Protein AF-A0A0E4C7Y9-F1 (afdb_monomer_lite)

Foldseek 3Di:
DDPPPPPQDPLLVVLLVLCVQQPWEFQLLSCLPRNPCSVVSLVVCVVVQQWDWDDDPNTITIGGPPSDDDDPQQSHQSSLLQSLQVSQVKHDDVQWIAHNVGWIWGWDDDRQKIWIQTPVRFIWMFGSVCSSPDHPVRRTDGPPPVVVVVVPPPD

pLDDT: mean 88.16, std 17.32, range [34.03, 98.0]

Sequence (155 aa):
MGGYVYSYSERQLLIYNFIKKIGPSPEAVLEVLFGLQTANALHRLKQSGYLQKTEVSGTDFWHQPNYGYFDAVEQETMAWFVVRLEEAGGKYEGEYGTSPKGNRFLLRYAPGCIHITDEENRKFVTQLEDLQRFKLAECLKWKTLKTLDKKWKGS

Organism: NCBI:txid690567

Radius of gyration: 17.93 Å; chains: 1; bounding box: 33×41×67 Å

Secondary structure (DSSP, 8-state):
---------HHHHHHHHHHHHH-SEEHHHHHHHHGGGHHHHHHHHHHTTS-EEEEETTEEEEE-TT-----HHHHHHHHHHHHHHHHTT-EEETTEEE-TTS-EEEEEEETTEEEEEETT--EEEEEHHHHHHS-HHHH-EE--GGGSTTSSS--

Structure (mmCIF, N/CA/C/O backbone):
data_AF-A0A0E4C7Y9-F1
#
_entry.id   AF-A0A0E4C7Y9-F1
#
loop_
_atom_site.group_PDB
_atom_site.id
_atom_site.type_symbol
_atom_site.label_atom_id
_atom_site.label_alt_id
_atom_site.label_comp_id
_atom_site.label_asym_id
_atom_site.label_entity_id
_atom_site.label_seq_id
_atom_site.pdbx_PDB_ins_code
_atom_site.Cartn_x
_atom_site.Cartn_y
_atom_site.Cartn_z
_atom_site.occupancy
_atom_site.B_iso_or_equiv
_atom_site.auth_seq_id
_atom_site.auth_comp_id
_atom_site.auth_asym_id
_atom_site.auth_atom_id
_atom_site.pdbx_PDB_model_num
ATOM 1 N N . MET A 1 1 ? -8.744 -8.709 39.860 1.00 35.38 1 MET A N 1
ATOM 2 C CA . MET A 1 1 ? -8.591 -7.864 38.656 1.00 35.38 1 MET A CA 1
ATOM 3 C C . MET A 1 1 ? -8.601 -8.784 37.448 1.00 35.38 1 MET A C 1
ATOM 5 O O . MET A 1 1 ? -7.638 -9.511 37.252 1.00 35.38 1 MET A O 1
ATOM 9 N N . GLY A 1 2 ? -9.722 -8.857 36.726 1.00 34.03 2 GLY A N 1
ATOM 10 C CA . GLY A 1 2 ? -9.831 -9.682 35.522 1.00 34.03 2 GLY A CA 1
ATOM 11 C C . GLY A 1 2 ? -9.111 -8.994 34.370 1.00 34.03 2 GLY A C 1
ATOM 12 O O . GLY A 1 2 ? -9.564 -7.952 33.904 1.00 34.03 2 GLY A O 1
ATOM 13 N N . GLY A 1 3 ? -7.966 -9.535 33.959 1.00 38.41 3 GLY A N 1
ATOM 14 C CA . GLY A 1 3 ? -7.278 -9.090 32.755 1.00 38.41 3 GLY A CA 1
ATOM 15 C C . GLY A 1 3 ? -8.116 -9.463 31.540 1.00 38.41 3 GLY A C 1
ATOM 16 O O . GLY A 1 3 ? -8.261 -10.642 31.227 1.00 38.41 3 GLY A O 1
ATOM 17 N N . TYR A 1 4 ? -8.693 -8.468 30.870 1.00 38.84 4 TYR A N 1
ATOM 18 C CA . TYR A 1 4 ? -9.336 -8.669 29.579 1.00 38.84 4 TYR A CA 1
ATOM 19 C C . TYR A 1 4 ? -8.249 -8.977 28.547 1.00 38.84 4 TYR A C 1
ATOM 21 O O . TYR A 1 4 ? -7.568 -8.081 28.051 1.00 38.84 4 TYR A O 1
ATOM 29 N N . VAL A 1 5 ? -8.072 -10.259 28.229 1.00 42.44 5 VAL A N 1
ATOM 30 C CA . VAL A 1 5 ? -7.357 -10.671 27.021 1.00 42.44 5 VAL A CA 1
ATOM 31 C C . VAL A 1 5 ? -8.288 -10.350 25.856 1.00 42.44 5 VAL A C 1
ATOM 33 O O . VAL A 1 5 ? -9.212 -11.103 25.560 1.00 42.44 5 VAL A O 1
ATOM 36 N N . TYR A 1 6 ? -8.095 -9.192 25.224 1.00 50.00 6 TYR A N 1
ATOM 37 C CA . TYR A 1 6 ? -8.757 -8.887 23.960 1.00 50.00 6 TYR A CA 1
ATOM 38 C C . TYR A 1 6 ? -8.212 -9.855 22.905 1.00 50.00 6 TYR A C 1
ATOM 40 O O . TYR A 1 6 ? -7.108 -9.672 22.394 1.00 50.00 6 TYR A O 1
ATOM 48 N N . SER A 1 7 ? -8.960 -10.914 22.592 1.00 55.84 7 SER A N 1
ATOM 49 C CA . SER A 1 7 ? -8.671 -11.735 21.418 1.00 55.84 7 SER A CA 1
ATOM 50 C C . SER A 1 7 ? -9.007 -10.907 20.176 1.00 55.84 7 SER A C 1
ATOM 52 O O . SER A 1 7 ? -10.176 -10.763 19.808 1.00 55.84 7 SER A O 1
ATOM 54 N N . TYR A 1 8 ? -7.999 -10.306 19.551 1.00 65.62 8 TYR A N 1
ATOM 55 C CA . TYR A 1 8 ? -8.190 -9.636 18.270 1.00 65.62 8 TYR A CA 1
ATOM 56 C C . TYR A 1 8 ? -8.452 -10.672 17.182 1.00 65.62 8 TYR A C 1
ATOM 58 O O . TYR A 1 8 ? -7.840 -11.739 17.155 1.00 65.62 8 TYR A O 1
ATOM 66 N N . SER A 1 9 ? -9.357 -10.344 16.264 1.00 86.06 9 SER A N 1
ATOM 67 C CA . SER A 1 9 ? -9.481 -11.123 15.033 1.00 86.06 9 SER A CA 1
ATOM 68 C C . SER A 1 9 ? -8.214 -10.962 14.192 1.00 86.06 9 SER A C 1
ATOM 70 O O . SER A 1 9 ? -7.628 -9.878 14.150 1.00 86.06 9 SER A O 1
ATOM 72 N N . GLU A 1 10 ? -7.830 -12.011 13.468 1.00 90.19 10 GLU A N 1
ATOM 73 C CA . GLU A 1 10 ? -6.707 -11.985 12.523 1.00 90.19 10 GLU A CA 1
ATOM 74 C C . GLU A 1 10 ? -6.790 -10.781 11.571 1.00 90.19 10 GLU A C 1
ATOM 76 O O . GLU A 1 10 ? -5.811 -10.064 11.380 1.00 90.19 10 GLU A O 1
ATOM 81 N N . ARG A 1 11 ? -7.994 -10.457 11.079 1.00 92.38 11 ARG A N 1
ATOM 82 C CA . ARG A 1 11 ? -8.230 -9.286 10.223 1.00 92.38 11 ARG A CA 1
ATOM 83 C C . ARG A 1 11 ? -7.817 -7.964 10.876 1.00 92.38 11 ARG A C 1
ATOM 85 O O . ARG A 1 11 ? -7.219 -7.127 10.211 1.00 92.38 11 ARG A O 1
ATOM 92 N N . GLN A 1 12 ? -8.130 -7.754 12.156 1.00 94.81 12 GLN A N 1
ATOM 93 C CA . GLN A 1 12 ? -7.744 -6.523 12.859 1.00 94.81 12 GLN A CA 1
ATOM 94 C C . GLN A 1 12 ? -6.224 -6.392 12.950 1.00 94.81 12 GLN A C 1
ATOM 96 O O . GLN A 1 12 ? -5.691 -5.303 12.744 1.00 94.81 12 GLN A O 1
ATOM 101 N N . LEU A 1 13 ? -5.533 -7.502 13.218 1.00 94.94 13 LEU A N 1
ATOM 102 C CA . LEU A 1 13 ? -4.076 -7.529 13.261 1.00 94.94 13 LEU A CA 1
ATOM 103 C C . LEU A 1 13 ? -3.475 -7.233 11.881 1.00 94.94 13 LEU A C 1
ATOM 105 O O . LEU A 1 13 ? -2.549 -6.431 11.781 1.00 94.94 13 LEU A O 1
ATOM 109 N N . LEU A 1 14 ? -4.024 -7.831 10.822 1.00 95.00 14 LEU A N 1
ATOM 110 C CA . LEU A 1 14 ? -3.578 -7.598 9.448 1.00 95.00 14 LEU A CA 1
ATOM 111 C C . LEU A 1 14 ? -3.784 -6.139 9.015 1.00 95.00 14 LEU A C 1
ATOM 113 O O . LEU A 1 14 ? -2.845 -5.527 8.512 1.00 95.00 14 LEU A O 1
ATOM 117 N N . ILE A 1 15 ? -4.955 -5.554 9.289 1.00 96.69 15 ILE A N 1
ATOM 118 C CA . ILE A 1 15 ? -5.240 -4.134 9.018 1.00 96.69 15 ILE A CA 1
ATOM 119 C C . ILE A 1 15 ? -4.266 -3.229 9.775 1.00 96.69 15 ILE A C 1
ATOM 121 O O . ILE A 1 15 ? -3.654 -2.339 9.184 1.00 96.69 15 ILE A O 1
ATOM 125 N N . TYR A 1 16 ? -4.099 -3.456 11.081 1.00 96.75 16 TYR A N 1
ATOM 126 C CA . TYR A 1 16 ? -3.198 -2.650 11.903 1.00 96.75 16 TYR A CA 1
ATOM 127 C C . TYR A 1 16 ? -1.753 -2.730 11.397 1.00 96.75 16 TYR A C 1
ATOM 129 O O . TYR A 1 16 ? -1.084 -1.704 11.282 1.00 96.75 16 TYR A O 1
ATOM 137 N N . ASN A 1 17 ? -1.280 -3.929 11.046 1.00 95.69 17 ASN A N 1
ATOM 138 C CA . ASN A 1 17 ? 0.066 -4.128 10.515 1.00 95.69 17 ASN A CA 1
ATOM 139 C C . ASN A 1 17 ? 0.248 -3.490 9.134 1.00 95.69 17 ASN A C 1
ATOM 141 O O . ASN A 1 17 ? 1.316 -2.943 8.868 1.00 95.69 17 ASN A O 1
ATOM 145 N N . PHE A 1 18 ? -0.778 -3.517 8.280 1.00 96.44 18 PHE A N 1
ATOM 146 C CA . PHE A 1 18 ? -0.754 -2.822 6.995 1.00 96.44 18 PHE A CA 1
ATOM 147 C C . PHE A 1 18 ? -0.590 -1.311 7.200 1.00 96.44 18 PHE A C 1
ATOM 149 O O . PHE A 1 18 ? 0.377 -0.733 6.710 1.00 96.44 18 PHE A O 1
ATOM 156 N N . ILE A 1 19 ? -1.448 -0.683 8.012 1.00 96.94 19 ILE A N 1
ATOM 157 C CA . ILE A 1 19 ? -1.378 0.762 8.298 1.00 96.94 19 ILE A CA 1
ATOM 158 C C . ILE A 1 19 ? -0.054 1.127 8.976 1.00 96.94 19 ILE A C 1
ATOM 160 O O . ILE A 1 19 ? 0.555 2.138 8.648 1.00 96.94 19 ILE A O 1
ATOM 164 N N . LYS A 1 20 ? 0.445 0.294 9.894 1.00 95.25 20 LYS A N 1
ATOM 165 C CA . LYS A 1 20 ? 1.750 0.509 10.534 1.00 95.25 20 LYS A CA 1
ATOM 166 C C . LYS A 1 20 ? 2.905 0.492 9.527 1.00 95.25 20 LYS A C 1
ATOM 168 O O . LYS A 1 20 ? 3.884 1.203 9.718 1.00 95.25 20 LYS A O 1
ATOM 173 N N . LYS A 1 21 ? 2.816 -0.349 8.494 1.00 94.81 21 LYS A N 1
ATOM 174 C CA . LYS A 1 21 ? 3.858 -0.513 7.472 1.00 94.81 21 LYS A CA 1
ATOM 175 C C . LYS A 1 21 ? 3.819 0.591 6.414 1.00 94.81 21 LYS A C 1
ATOM 177 O O . LYS A 1 21 ? 4.874 1.009 5.950 1.00 94.81 21 LYS A O 1
ATOM 182 N N . ILE A 1 22 ? 2.622 1.006 6.003 1.00 94.50 22 ILE A N 1
ATOM 183 C CA . ILE A 1 22 ? 2.414 1.897 4.848 1.00 94.50 22 ILE A CA 1
ATOM 184 C C . ILE A 1 22 ? 2.148 3.340 5.263 1.00 94.50 22 ILE A C 1
ATOM 186 O O . ILE A 1 22 ? 2.447 4.259 4.508 1.00 94.50 22 ILE A O 1
ATOM 190 N N . GLY A 1 23 ? 1.599 3.539 6.456 1.00 95.69 23 GLY A N 1
ATOM 191 C CA . GLY A 1 23 ? 1.085 4.818 6.920 1.00 95.69 23 GLY A CA 1
ATOM 192 C C . GLY A 1 23 ? -0.433 4.952 6.742 1.00 95.69 23 GLY A C 1
ATOM 193 O O . GLY A 1 23 ? -1.132 3.954 6.516 1.00 95.69 23 GLY A O 1
ATOM 194 N N . PRO A 1 24 ? -0.962 6.185 6.871 1.00 97.19 24 PRO A N 1
ATOM 195 C CA . PRO A 1 24 ? -2.375 6.491 6.745 1.00 97.19 24 PRO A CA 1
ATOM 196 C C . PRO A 1 24 ? -2.955 5.867 5.484 1.00 97.19 24 PRO A C 1
ATOM 198 O O . PRO A 1 24 ? -2.368 5.947 4.412 1.00 97.19 24 PRO A O 1
ATOM 201 N N . SER A 1 25 ? -4.091 5.200 5.596 1.00 97.62 25 SER A N 1
ATOM 202 C CA . SER A 1 25 ? -4.667 4.476 4.463 1.00 97.62 25 SER A CA 1
ATOM 203 C C . SER A 1 25 ? -6.153 4.788 4.344 1.00 97.62 25 SER A C 1
ATOM 205 O O . SER A 1 25 ? -6.856 4.724 5.359 1.00 97.62 25 SER A O 1
ATOM 207 N N . PRO A 1 26 ? -6.651 5.110 3.138 1.00 96.88 26 PRO A N 1
ATOM 208 C CA . PRO A 1 26 ? -8.080 5.229 2.911 1.00 96.88 26 PRO A CA 1
ATOM 209 C C . PRO A 1 26 ? -8.812 3.921 3.208 1.00 96.88 26 PRO A C 1
ATOM 211 O O . PRO A 1 26 ? -8.289 2.831 2.978 1.00 96.88 26 PRO A O 1
ATOM 214 N N . GLU A 1 27 ? -10.049 4.019 3.684 1.00 95.38 27 GLU A N 1
ATOM 215 C CA . GLU A 1 27 ? -10.875 2.840 3.979 1.00 95.38 27 GLU A CA 1
ATOM 216 C C . GLU A 1 27 ? -11.067 1.947 2.745 1.00 95.38 27 GLU A C 1
ATOM 218 O O . GLU A 1 27 ? -10.837 0.741 2.818 1.00 95.38 27 GLU A O 1
ATOM 223 N N . ALA A 1 28 ? -11.35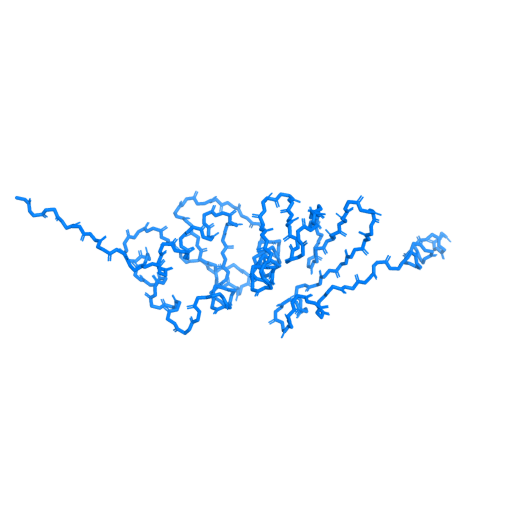6 2.562 1.592 1.00 94.81 28 ALA A N 1
ATOM 224 C CA . ALA A 1 28 ? -11.524 1.872 0.313 1.00 94.81 28 ALA A CA 1
ATOM 225 C C . ALA A 1 28 ? -10.277 1.083 -0.122 1.00 94.81 28 ALA A C 1
ATOM 227 O O . ALA A 1 28 ? -10.405 0.038 -0.753 1.00 94.81 28 ALA A O 1
ATOM 228 N N . VAL A 1 29 ? -9.072 1.545 0.242 1.00 96.75 29 VAL A N 1
ATOM 229 C CA . VAL A 1 29 ? -7.833 0.788 0.006 1.00 96.75 29 VAL A CA 1
ATOM 230 C C . VAL A 1 29 ? -7.868 -0.489 0.834 1.00 96.75 29 VAL A C 1
ATOM 232 O O . VAL A 1 29 ? -7.709 -1.581 0.305 1.00 96.75 29 VAL A O 1
ATOM 235 N N . LEU A 1 30 ? -8.120 -0.377 2.136 1.00 96.44 30 LEU A N 1
ATOM 236 C CA . LEU A 1 30 ? -8.091 -1.516 3.054 1.00 96.44 30 LEU A CA 1
ATOM 237 C C . LEU A 1 30 ? -9.142 -2.579 2.686 1.00 96.44 30 LEU A C 1
ATOM 239 O O . LEU A 1 30 ? -8.890 -3.777 2.822 1.00 96.44 30 LEU A O 1
ATOM 243 N N . GLU A 1 31 ? -10.295 -2.162 2.165 1.00 96.00 31 GLU A N 1
ATOM 244 C CA . GLU A 1 31 ? -11.346 -3.068 1.697 1.00 96.00 31 GLU A CA 1
ATOM 245 C C . GLU A 1 31 ? -10.905 -3.996 0.558 1.00 96.00 31 GLU A C 1
ATOM 247 O O . GLU A 1 31 ? -11.401 -5.123 0.494 1.00 96.00 31 GLU A O 1
ATOM 252 N N . VAL A 1 32 ? -9.940 -3.588 -0.278 1.00 95.31 32 VAL A N 1
ATOM 253 C CA . VAL A 1 32 ? -9.401 -4.428 -1.364 1.00 95.31 32 VAL A CA 1
ATOM 254 C C . VAL A 1 32 ? -8.792 -5.722 -0.817 1.00 95.31 32 VAL A C 1
ATOM 256 O O . VAL A 1 32 ? -9.047 -6.792 -1.363 1.00 95.31 32 VAL A O 1
ATOM 259 N N . LEU A 1 33 ? -8.021 -5.657 0.277 1.00 93.19 33 LEU A N 1
ATOM 260 C CA . LEU A 1 33 ? -7.396 -6.848 0.874 1.00 93.19 33 LEU A CA 1
ATOM 261 C C . LEU A 1 33 ? -8.279 -7.537 1.911 1.00 93.19 33 LEU A C 1
ATOM 263 O O . LEU A 1 33 ? -8.231 -8.759 2.048 1.00 93.19 33 LEU A O 1
ATOM 267 N N . PHE A 1 34 ? -9.047 -6.772 2.688 1.00 93.62 34 PHE A N 1
ATOM 268 C CA . PHE A 1 34 ? -9.676 -7.288 3.909 1.00 93.62 34 PHE A CA 1
ATOM 269 C C . PHE A 1 34 ? -11.197 -7.488 3.791 1.00 93.62 34 PHE A C 1
ATOM 271 O O . PHE A 1 34 ? -11.807 -8.115 4.672 1.00 93.62 34 PHE A O 1
ATOM 278 N N . GLY A 1 35 ? -11.796 -7.034 2.682 1.00 91.94 35 GLY A N 1
ATOM 279 C CA . GLY A 1 35 ? -13.178 -7.288 2.279 1.00 91.94 35 GLY A CA 1
ATOM 280 C C . GLY A 1 35 ? -14.239 -6.534 3.088 1.00 91.94 35 GLY A C 1
ATOM 281 O O . GLY A 1 35 ? -13.948 -5.622 3.857 1.00 91.94 35 GLY A O 1
ATOM 282 N N . LEU A 1 36 ? -15.499 -6.967 2.963 1.00 84.50 36 LEU A N 1
ATOM 283 C CA . LEU A 1 36 ? -16.697 -6.278 3.487 1.00 84.50 36 LEU A CA 1
ATOM 284 C C . LEU A 1 36 ? -16.736 -6.066 5.013 1.00 84.50 36 LEU A C 1
ATOM 286 O O . LEU A 1 36 ? -17.556 -5.307 5.518 1.00 84.50 36 LEU A O 1
ATOM 290 N N . GLN A 1 37 ? -15.883 -6.751 5.778 1.00 89.81 37 GLN A N 1
ATOM 291 C CA . GLN A 1 37 ? -15.828 -6.614 7.239 1.00 89.81 37 GLN A CA 1
ATOM 292 C C . GLN A 1 37 ? -14.766 -5.604 7.711 1.00 89.81 37 GLN A C 1
ATOM 294 O O . GLN A 1 37 ? -14.542 -5.475 8.918 1.00 89.81 37 GLN A O 1
ATOM 299 N N . THR A 1 38 ? -14.120 -4.890 6.785 1.00 94.75 38 THR A N 1
ATOM 300 C CA . THR A 1 38 ? -13.055 -3.917 7.073 1.00 94.75 38 THR A CA 1
ATOM 301 C C . THR A 1 38 ? -13.555 -2.757 7.925 1.00 94.75 38 THR A C 1
ATOM 303 O O . THR A 1 38 ? -12.965 -2.500 8.974 1.00 94.75 38 THR A O 1
ATOM 306 N N . ALA A 1 39 ? -14.693 -2.151 7.576 1.00 94.19 39 ALA A N 1
ATOM 307 C CA . ALA A 1 39 ? -15.295 -1.053 8.338 1.00 94.19 39 ALA A CA 1
ATOM 308 C C . ALA A 1 39 ? -15.513 -1.408 9.823 1.00 94.19 39 ALA A C 1
ATOM 310 O O . ALA A 1 39 ? -15.106 -0.679 10.732 1.00 94.19 39 ALA A O 1
ATOM 311 N N . ASN A 1 40 ? -16.075 -2.591 10.094 1.00 94.25 40 ASN A N 1
ATOM 312 C CA . ASN A 1 40 ? -16.294 -3.074 11.462 1.00 94.25 40 ASN A CA 1
ATOM 313 C C . ASN A 1 40 ? -14.975 -3.316 12.212 1.00 94.25 40 ASN A C 1
ATOM 315 O O . ASN A 1 40 ? -14.871 -3.017 13.404 1.00 94.25 40 ASN A O 1
ATOM 319 N N . ALA A 1 41 ? -13.963 -3.863 11.532 1.00 95.44 41 ALA A N 1
ATOM 320 C CA . ALA A 1 41 ? -12.649 -4.092 12.125 1.00 95.44 41 ALA A CA 1
ATOM 321 C C . ALA A 1 41 ? -11.950 -2.767 12.477 1.00 95.44 41 ALA A C 1
ATOM 323 O O . ALA A 1 41 ? -11.423 -2.637 13.585 1.00 95.44 41 ALA A O 1
ATOM 324 N N . LEU A 1 42 ? -12.016 -1.780 11.582 1.00 96.62 42 LEU A N 1
ATOM 325 C CA . LEU A 1 42 ? -11.485 -0.431 11.779 1.00 96.62 42 LEU A CA 1
ATOM 326 C C . LEU A 1 42 ? -12.182 0.294 12.928 1.00 96.62 42 LEU A C 1
ATOM 328 O O . LEU A 1 42 ? -11.515 0.858 13.795 1.00 96.62 42 LEU A O 1
ATOM 332 N N . HIS A 1 43 ? -13.511 0.207 13.005 1.00 95.62 43 HIS A N 1
ATOM 333 C CA . HIS A 1 43 ? -14.267 0.808 14.100 1.00 95.62 43 HIS A CA 1
ATOM 334 C C . HIS A 1 43 ? -13.858 0.236 15.463 1.00 95.62 43 HIS A C 1
ATOM 336 O O . HIS A 1 43 ? -13.637 0.988 16.410 1.00 95.62 43 HIS A O 1
ATOM 342 N N . ARG A 1 44 ? -13.676 -1.087 15.562 1.00 95.44 44 ARG A N 1
ATOM 343 C CA . ARG A 1 44 ? -13.180 -1.722 16.792 1.00 95.44 44 ARG A CA 1
ATOM 344 C C . ARG A 1 44 ? -11.756 -1.278 17.134 1.00 95.44 44 ARG A C 1
ATOM 346 O O . ARG A 1 44 ? -11.491 -0.949 18.284 1.00 95.44 44 ARG A O 1
ATOM 353 N N . LEU A 1 45 ? -10.852 -1.215 16.151 1.00 96.38 45 LEU A N 1
ATOM 354 C CA . LEU A 1 45 ? -9.483 -0.721 16.360 1.00 96.38 45 LEU A CA 1
ATOM 355 C C . LEU A 1 45 ? -9.463 0.739 16.841 1.00 96.38 45 LEU A C 1
ATOM 357 O O . LEU A 1 45 ? -8.642 1.090 17.688 1.00 96.38 45 LEU A O 1
ATOM 361 N N . LYS A 1 46 ? -10.398 1.566 16.356 1.00 96.81 46 LYS A N 1
ATOM 362 C CA . LYS A 1 46 ? -10.611 2.939 16.829 1.00 96.81 46 LYS A CA 1
ATOM 363 C C . LYS A 1 46 ? -11.074 2.991 18.278 1.00 96.81 46 LYS A C 1
ATOM 365 O O . LYS A 1 46 ? -10.488 3.713 19.075 1.00 96.81 46 LYS A O 1
ATOM 370 N N . GLN A 1 47 ? -12.110 2.224 18.622 1.00 96.12 47 GLN A N 1
ATOM 371 C CA . GLN A 1 47 ? -12.650 2.158 19.985 1.00 96.12 47 GLN A CA 1
ATOM 372 C C . GLN A 1 47 ? -11.593 1.698 20.995 1.00 96.12 47 GLN A C 1
ATOM 374 O O . GLN A 1 47 ? -11.551 2.194 22.116 1.00 96.12 47 GLN A O 1
ATOM 379 N N . SER A 1 48 ? -10.713 0.787 20.581 1.00 93.94 48 SER A N 1
ATOM 380 C CA . SER A 1 48 ? -9.588 0.312 21.386 1.00 93.94 48 SER A CA 1
ATOM 381 C C . SER A 1 48 ? -8.375 1.259 21.389 1.00 93.94 48 SER A C 1
ATOM 383 O O . SER A 1 48 ? -7.382 0.956 22.041 1.00 93.94 48 SER A O 1
ATOM 385 N N . GLY A 1 49 ? -8.425 2.388 20.672 1.00 95.56 49 GLY A N 1
ATOM 386 C CA . GLY A 1 49 ? -7.376 3.412 20.665 1.00 95.56 49 GLY A CA 1
ATOM 387 C C . GLY A 1 49 ? -6.157 3.114 19.785 1.00 95.56 49 GLY A C 1
ATOM 388 O O . GLY A 1 49 ? -5.188 3.865 19.833 1.00 95.56 49 GLY A O 1
ATOM 389 N N . TYR A 1 50 ? -6.177 2.056 18.968 1.00 95.94 50 TYR A N 1
ATOM 390 C CA . TYR A 1 50 ? -5.045 1.695 18.098 1.00 95.94 50 TYR A CA 1
ATOM 391 C C . TYR A 1 50 ? -5.001 2.478 16.793 1.00 95.94 50 TYR A C 1
ATOM 393 O O . TYR A 1 50 ? -3.934 2.586 16.188 1.00 95.94 50 TYR A O 1
ATOM 401 N N . LEU A 1 51 ? -6.152 2.984 16.350 1.00 97.50 51 LEU A N 1
ATOM 402 C CA . LEU A 1 51 ? -6.288 3.776 15.137 1.00 97.50 51 LEU A CA 1
ATOM 403 C C . LEU A 1 51 ? -7.146 5.015 15.384 1.00 97.50 51 LEU A C 1
ATOM 405 O O . LEU A 1 51 ? -8.014 5.047 16.254 1.00 97.50 51 LEU A O 1
ATOM 409 N N . GLN A 1 52 ? -6.924 6.023 14.557 1.00 96.94 52 GLN A N 1
ATOM 410 C CA . GLN A 1 52 ? -7.737 7.219 14.422 1.00 96.94 52 GLN A CA 1
ATOM 411 C C . GLN A 1 52 ? -8.158 7.373 12.960 1.00 96.94 52 GLN A C 1
ATOM 413 O O . GLN A 1 52 ? -7.604 6.727 12.069 1.00 96.94 52 GLN A O 1
ATOM 418 N N . LYS A 1 53 ? -9.179 8.200 12.745 1.00 96.44 53 LYS A N 1
ATOM 419 C CA . LYS A 1 53 ? -9.703 8.536 11.425 1.00 96.44 53 LYS A CA 1
ATOM 420 C C . LYS A 1 53 ? -9.685 10.051 11.287 1.00 96.44 53 LYS A C 1
ATOM 422 O O . LYS A 1 53 ? -10.229 10.716 12.171 1.00 96.44 53 LYS A O 1
ATOM 427 N N . THR A 1 54 ? -9.096 10.549 10.209 1.00 95.31 54 THR A N 1
ATOM 428 C CA . THR A 1 54 ? -9.012 11.980 9.902 1.00 95.31 54 THR A CA 1
ATOM 429 C C . THR A 1 54 ? -9.332 12.195 8.430 1.00 95.31 54 THR A C 1
ATOM 431 O O . THR A 1 54 ? -8.830 11.460 7.582 1.00 95.31 54 THR A O 1
ATOM 434 N N . GLU A 1 55 ? -10.147 13.201 8.134 1.00 94.88 55 GLU A N 1
ATOM 435 C CA . GLU A 1 55 ? -10.431 13.622 6.765 1.00 94.88 55 GLU A CA 1
ATOM 436 C C . GLU A 1 55 ? -9.380 14.643 6.313 1.00 94.88 55 GLU A C 1
ATOM 438 O O . GLU A 1 55 ? -9.126 15.633 7.003 1.00 94.88 55 GLU A O 1
ATOM 443 N N . VAL A 1 56 ? -8.760 14.405 5.158 1.00 93.31 56 VAL A N 1
ATOM 444 C CA . VAL A 1 56 ? -7.807 15.327 4.531 1.00 93.31 56 VAL A CA 1
ATOM 445 C C . VAL A 1 56 ? -8.169 15.462 3.059 1.00 93.31 56 VAL A C 1
ATOM 447 O O . VAL A 1 56 ? -8.219 14.469 2.338 1.00 93.31 56 VAL A O 1
ATOM 450 N N . SER A 1 57 ? -8.431 16.693 2.611 1.00 87.69 57 SER A N 1
ATOM 451 C CA . SER A 1 57 ? -8.788 17.001 1.216 1.00 87.69 57 SER A CA 1
ATOM 452 C C . SER A 1 57 ? -9.960 16.169 0.663 1.00 87.69 57 SER A C 1
ATOM 454 O O . SER A 1 57 ? -9.968 15.828 -0.516 1.00 87.69 57 SER A O 1
ATOM 456 N N . GLY A 1 58 ? -10.946 15.840 1.506 1.00 89.31 58 GLY A N 1
ATOM 457 C CA . GLY A 1 58 ? -12.124 15.049 1.127 1.00 89.31 58 GLY A CA 1
ATOM 458 C C . GLY A 1 58 ? -11.932 13.529 1.172 1.00 89.31 58 GLY A C 1
ATOM 459 O O . GLY A 1 58 ? -12.869 12.798 0.858 1.00 89.31 58 GLY A O 1
ATOM 460 N N . THR A 1 59 ? -10.752 13.044 1.576 1.00 92.00 59 THR A N 1
ATOM 461 C CA . THR A 1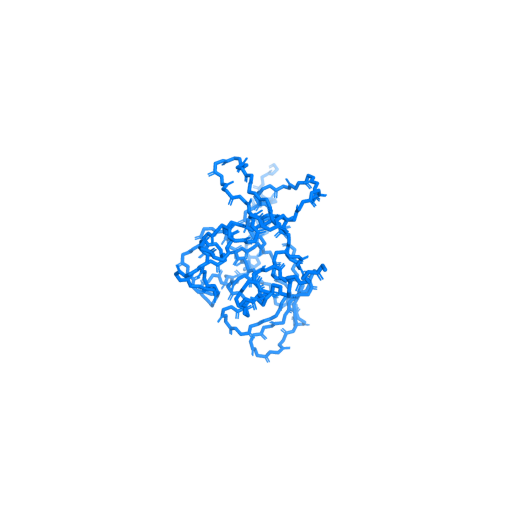 59 ? -10.471 11.614 1.746 1.00 92.00 59 THR A CA 1
ATOM 462 C C . THR A 1 59 ? -10.287 11.275 3.220 1.00 92.00 59 THR A C 1
ATOM 464 O O . THR A 1 59 ? -9.525 11.908 3.950 1.00 92.00 59 THR A O 1
ATOM 467 N N . ASP A 1 60 ? -10.973 10.225 3.650 1.00 94.75 60 ASP A N 1
ATOM 468 C CA . ASP A 1 60 ? -10.911 9.677 4.996 1.00 94.75 60 ASP A CA 1
ATOM 469 C C . ASP A 1 60 ? -9.717 8.726 5.166 1.00 94.75 60 ASP A C 1
ATOM 471 O O . ASP A 1 60 ? -9.707 7.637 4.590 1.00 94.75 60 ASP A O 1
ATOM 475 N N . PHE A 1 61 ? -8.748 9.081 6.012 1.00 97.56 61 PHE A N 1
ATOM 476 C CA . PHE A 1 61 ? -7.571 8.255 6.290 1.00 97.56 61 PHE A CA 1
ATOM 477 C C . PHE A 1 61 ? -7.620 7.613 7.674 1.00 97.56 61 PHE A C 1
ATOM 479 O O . PHE A 1 61 ? -7.807 8.285 8.691 1.00 97.56 61 PHE A O 1
ATOM 486 N N . TRP A 1 62 ? -7.352 6.309 7.717 1.00 98.00 62 TRP A N 1
ATOM 487 C CA . TRP A 1 62 ? -7.113 5.550 8.939 1.00 98.00 62 TRP A CA 1
ATOM 488 C C . TRP A 1 62 ? -5.621 5.511 9.257 1.00 98.00 62 TRP A C 1
ATOM 490 O O . TRP A 1 62 ? -4.824 5.093 8.421 1.00 98.00 62 TRP A O 1
ATOM 500 N N . HIS A 1 63 ? -5.232 5.923 10.462 1.00 97.50 63 HIS A N 1
ATOM 501 C CA . HIS A 1 63 ? -3.826 6.045 10.857 1.00 97.50 63 HIS A CA 1
ATOM 502 C C . HIS A 1 63 ? -3.605 5.7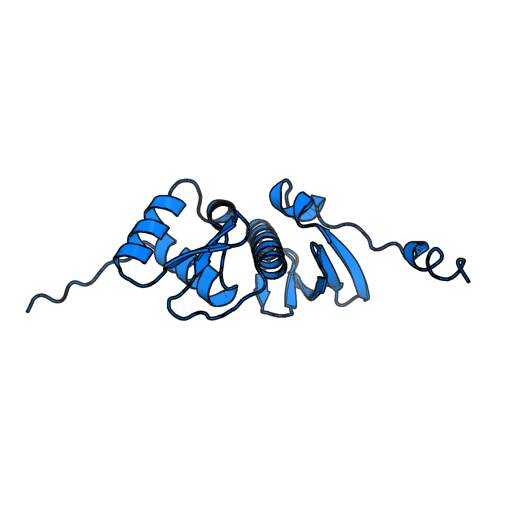21 12.337 1.00 97.50 63 HIS A C 1
ATOM 504 O O . HIS A 1 63 ? -4.546 5.681 13.128 1.00 97.50 63 HIS A O 1
ATOM 510 N N . GLN A 1 64 ? -2.350 5.499 12.732 1.00 96.94 64 GLN A N 1
ATOM 511 C CA . GLN A 1 64 ? -1.994 5.344 14.145 1.00 96.94 64 GLN A CA 1
ATOM 512 C C . GLN A 1 64 ? -2.141 6.681 14.896 1.00 96.94 64 GLN A C 1
ATOM 514 O O . GLN A 1 64 ? -1.947 7.745 14.294 1.00 96.94 64 GLN A O 1
ATOM 519 N N . PRO A 1 65 ? -2.455 6.668 16.204 1.00 95.00 65 PRO A N 1
ATOM 520 C CA . PRO A 1 65 ? -2.383 7.870 17.024 1.00 95.00 65 PRO A CA 1
ATOM 521 C C . PRO A 1 65 ? -1.000 8.520 16.909 1.00 95.00 65 PRO A C 1
ATOM 523 O O . PRO A 1 65 ? 0.012 7.821 16.904 1.00 95.00 65 PRO A O 1
ATOM 526 N N . ASN A 1 66 ? -0.957 9.852 16.845 1.00 90.44 66 ASN A N 1
ATOM 527 C CA . ASN A 1 66 ? 0.283 10.636 16.767 1.00 90.44 66 ASN A CA 1
ATOM 528 C C . ASN A 1 66 ? 1.164 10.349 15.531 1.00 90.44 66 ASN A C 1
ATOM 530 O O . ASN A 1 66 ? 2.371 10.564 15.592 1.00 90.44 66 ASN A O 1
ATOM 534 N N . TYR A 1 67 ? 0.584 9.890 14.412 1.00 88.81 67 TYR A N 1
ATOM 535 C CA . TYR A 1 67 ? 1.336 9.613 13.175 1.00 88.81 67 TYR A CA 1
ATOM 536 C C . TYR A 1 67 ? 2.084 10.844 12.621 1.00 88.81 67 TYR A C 1
ATOM 538 O O . TYR A 1 67 ? 3.160 10.708 12.048 1.00 88.81 67 TYR A O 1
ATOM 546 N N . GLY A 1 68 ? 1.545 12.048 12.836 1.00 90.06 68 GLY A N 1
ATOM 547 C CA . GLY A 1 68 ? 2.131 13.303 12.362 1.00 90.06 68 GLY A CA 1
ATOM 548 C C . GLY A 1 68 ? 1.568 13.762 11.015 1.00 90.06 68 GLY A C 1
ATOM 549 O O . GLY A 1 68 ? 0.524 13.287 10.568 1.00 90.06 68 GLY A O 1
ATOM 550 N N . TYR A 1 69 ? 2.241 14.738 10.403 1.00 92.19 69 TYR A N 1
ATOM 551 C CA . TYR A 1 69 ? 1.871 15.294 9.099 1.00 92.19 69 TYR A CA 1
ATOM 552 C C . TYR A 1 69 ? 2.218 14.326 7.961 1.00 92.19 69 TYR A C 1
ATOM 554 O O . TYR A 1 69 ? 3.254 13.663 8.003 1.00 92.19 69 TYR A O 1
ATOM 562 N N . PHE A 1 70 ? 1.380 14.290 6.926 1.00 93.88 70 PHE A N 1
ATOM 563 C CA . PHE A 1 70 ? 1.631 13.554 5.690 1.00 93.88 70 PHE A CA 1
ATOM 564 C C . PHE A 1 70 ? 1.032 14.294 4.487 1.00 93.88 70 PHE A C 1
ATOM 566 O O . PHE A 1 70 ? 0.061 15.039 4.633 1.00 93.88 70 PHE A O 1
ATOM 573 N N . ASP A 1 71 ? 1.603 14.079 3.300 1.00 94.06 71 ASP A N 1
ATOM 574 C CA . ASP A 1 71 ? 0.995 14.512 2.040 1.00 94.06 71 ASP A CA 1
ATOM 575 C C . ASP A 1 71 ? -0.114 13.525 1.652 1.00 94.06 71 ASP A C 1
ATOM 577 O O . ASP A 1 71 ? 0.130 12.329 1.481 1.00 94.06 71 ASP A O 1
ATOM 581 N N . ALA A 1 72 ? -1.352 14.013 1.556 1.00 93.94 72 ALA A N 1
ATOM 582 C CA . ALA A 1 72 ? -2.515 13.157 1.334 1.00 93.94 72 ALA A CA 1
ATOM 583 C C . ALA A 1 72 ? -2.488 12.454 -0.031 1.00 93.94 72 ALA A C 1
ATOM 585 O O . ALA A 1 72 ? -2.869 11.289 -0.119 1.00 93.94 72 ALA A O 1
ATOM 586 N N . VAL A 1 73 ? -2.013 13.134 -1.080 1.00 94.25 73 VAL A N 1
ATOM 587 C CA . VAL A 1 73 ? -1.979 12.593 -2.446 1.00 94.25 73 VAL A CA 1
ATOM 588 C C . VAL A 1 73 ? -0.906 11.518 -2.555 1.00 94.25 73 VAL A C 1
ATOM 590 O O . VAL A 1 73 ? -1.153 10.450 -3.119 1.00 94.25 73 VAL A O 1
ATOM 593 N N . GLU A 1 74 ? 0.273 11.772 -1.989 1.00 95.00 74 GLU A N 1
ATOM 594 C CA . GLU A 1 74 ? 1.356 10.795 -1.912 1.00 95.00 74 GLU A CA 1
ATOM 595 C C . GLU A 1 74 ? 0.913 9.556 -1.152 1.00 95.00 74 GLU A C 1
ATOM 597 O O . GLU A 1 74 ? 1.025 8.438 -1.659 1.00 95.00 74 GLU A O 1
ATOM 602 N N . GLN A 1 75 ? 0.348 9.763 0.033 1.00 95.31 75 GLN A N 1
ATOM 603 C CA . GLN A 1 75 ? -0.047 8.680 0.909 1.00 95.31 75 GLN A CA 1
ATOM 604 C C . GLN A 1 75 ? -1.175 7.836 0.303 1.00 95.31 75 GLN A C 1
ATOM 606 O O . GLN A 1 75 ? -1.111 6.608 0.345 1.00 95.31 75 GLN A O 1
ATOM 611 N N . GLU A 1 76 ? -2.177 8.464 -0.316 1.00 96.12 76 GLU A N 1
ATOM 612 C CA . GLU A 1 76 ? -3.229 7.754 -1.044 1.00 96.12 76 GLU A CA 1
ATOM 613 C C . GLU A 1 76 ? -2.655 6.952 -2.222 1.00 96.12 76 GLU A C 1
ATOM 615 O O . GLU A 1 76 ? -2.968 5.770 -2.378 1.00 96.12 76 GLU A O 1
ATOM 620 N N . THR A 1 77 ? -1.779 7.565 -3.024 1.00 96.62 77 THR A N 1
ATOM 621 C CA . THR A 1 77 ? -1.154 6.912 -4.184 1.00 96.62 77 THR A CA 1
ATOM 622 C C . THR A 1 77 ? -0.332 5.697 -3.759 1.00 96.62 77 THR A C 1
ATOM 624 O O . THR A 1 77 ? -0.447 4.627 -4.361 1.00 96.62 77 THR A O 1
ATOM 627 N N . MET A 1 78 ? 0.464 5.833 -2.697 1.00 97.00 78 MET A N 1
ATOM 628 C CA . MET A 1 78 ? 1.252 4.739 -2.137 1.00 97.00 78 MET A CA 1
ATOM 629 C C . MET A 1 78 ? 0.361 3.630 -1.575 1.00 97.00 78 MET A C 1
ATOM 631 O O . MET A 1 78 ? 0.592 2.460 -1.881 1.00 97.00 78 MET A O 1
ATOM 635 N N . ALA A 1 79 ? -0.680 3.971 -0.813 1.00 97.12 79 ALA A N 1
ATOM 636 C CA . ALA A 1 79 ? -1.598 2.993 -0.237 1.00 97.12 79 ALA A CA 1
ATOM 637 C C . ALA A 1 79 ? -2.305 2.169 -1.329 1.00 97.12 79 ALA A C 1
ATOM 639 O O . ALA A 1 79 ? -2.305 0.937 -1.273 1.00 97.12 79 ALA A O 1
ATOM 640 N N . TRP A 1 80 ? -2.814 2.829 -2.375 1.00 97.94 80 TRP A N 1
ATOM 641 C CA . TRP A 1 80 ? -3.402 2.161 -3.537 1.00 97.94 80 TRP A CA 1
ATOM 642 C C . TRP A 1 80 ? -2.394 1.309 -4.312 1.00 97.94 80 TRP A C 1
ATOM 644 O O . TRP A 1 80 ? -2.713 0.200 -4.738 1.00 97.94 80 TRP A O 1
ATOM 654 N N . PHE A 1 81 ? -1.163 1.784 -4.499 1.00 97.62 81 PHE A N 1
ATOM 655 C CA . PHE A 1 81 ? -0.149 0.989 -5.185 1.00 97.62 81 PHE A CA 1
ATOM 656 C C . PHE A 1 81 ? 0.171 -0.294 -4.418 1.00 97.62 81 PHE A C 1
ATOM 658 O O . PHE A 1 81 ? 0.154 -1.389 -4.985 1.00 97.62 81 PHE A O 1
ATOM 665 N N . VAL A 1 82 ? 0.434 -0.161 -3.120 1.00 97.81 82 VAL A N 1
ATOM 666 C CA . VAL A 1 82 ? 0.796 -1.288 -2.264 1.00 97.81 82 VAL A CA 1
ATOM 667 C C . VAL A 1 82 ? -0.338 -2.294 -2.185 1.00 97.81 82 VAL A C 1
ATOM 669 O O . VAL A 1 82 ? -0.084 -3.492 -2.283 1.00 97.81 82 VAL A O 1
ATOM 672 N N . VAL A 1 83 ? -1.584 -1.834 -2.065 1.00 97.50 83 VAL A N 1
ATOM 673 C CA . VAL A 1 83 ? -2.710 -2.758 -1.971 1.00 97.50 83 VAL A CA 1
ATOM 674 C C . VAL A 1 83 ? -2.877 -3.582 -3.242 1.00 97.50 83 VAL A C 1
ATOM 676 O O . VAL A 1 83 ? -3.065 -4.791 -3.160 1.00 97.50 83 VAL A O 1
ATOM 679 N N . ARG A 1 84 ? -2.714 -2.965 -4.421 1.00 97.81 84 ARG A N 1
ATOM 680 C CA . ARG A 1 84 ? -2.752 -3.677 -5.708 1.00 97.81 84 ARG A CA 1
ATOM 681 C C . ARG A 1 84 ? -1.562 -4.612 -5.881 1.00 97.81 84 ARG A C 1
ATOM 683 O O . ARG A 1 84 ? -1.701 -5.673 -6.487 1.00 97.81 84 ARG A O 1
ATOM 690 N N . LEU A 1 85 ? -0.400 -4.240 -5.344 1.00 97.75 85 LEU A N 1
ATOM 691 C CA . LEU A 1 85 ? 0.770 -5.107 -5.322 1.00 97.75 85 LEU A CA 1
ATOM 692 C C . LEU A 1 85 ? 0.525 -6.362 -4.480 1.00 97.75 85 LEU A C 1
ATOM 694 O O . LEU A 1 85 ? 0.778 -7.464 -4.962 1.00 97.75 85 LEU A O 1
ATOM 698 N N . GLU A 1 86 ? 0.018 -6.206 -3.260 1.00 97.12 86 GLU A N 1
ATOM 699 C CA . GLU A 1 86 ? -0.265 -7.324 -2.355 1.00 97.12 86 GLU A CA 1
ATOM 700 C C . GLU A 1 86 ? -1.438 -8.182 -2.839 1.00 97.12 86 GLU A C 1
ATOM 702 O O . GLU A 1 86 ? -1.347 -9.407 -2.793 1.00 97.12 86 GLU A O 1
ATOM 707 N N . GLU A 1 87 ? -2.486 -7.571 -3.403 1.00 96.62 87 GLU A N 1
ATOM 708 C CA . GLU A 1 87 ? -3.606 -8.274 -4.048 1.00 96.62 87 GLU A CA 1
ATOM 709 C C . GLU A 1 87 ? -3.113 -9.188 -5.182 1.00 96.62 87 GLU A C 1
ATOM 711 O O . GLU A 1 87 ? -3.617 -10.295 -5.370 1.00 96.62 87 GLU A O 1
ATOM 716 N N . ALA A 1 88 ? -2.086 -8.756 -5.919 1.00 96.69 88 ALA A N 1
ATOM 717 C CA . ALA A 1 88 ? -1.465 -9.553 -6.971 1.00 96.69 88 ALA A CA 1
ATOM 718 C C . ALA A 1 88 ? -0.494 -10.632 -6.445 1.00 96.69 88 ALA A C 1
ATOM 720 O O . ALA A 1 88 ? 0.026 -11.406 -7.248 1.00 96.69 88 ALA A O 1
ATOM 721 N N . GLY A 1 89 ? -0.225 -10.693 -5.136 1.00 97.25 89 GLY A N 1
ATOM 722 C CA . GLY A 1 89 ? 0.742 -11.609 -4.515 1.00 97.25 89 GLY A CA 1
ATOM 723 C C . GLY A 1 89 ? 2.172 -11.064 -4.415 1.00 97.25 89 GLY A C 1
ATOM 724 O O . GLY A 1 89 ? 3.104 -11.816 -4.134 1.00 97.25 89 GLY A O 1
ATOM 725 N N . GLY A 1 90 ? 2.369 -9.770 -4.669 1.00 97.31 90 GLY A N 1
ATOM 726 C CA . GLY A 1 90 ? 3.636 -9.079 -4.448 1.00 97.31 90 GLY A CA 1
ATOM 727 C C . GLY A 1 90 ? 3.838 -8.652 -2.991 1.00 97.31 90 GLY A C 1
ATOM 728 O O . GLY A 1 90 ? 2.999 -8.886 -2.123 1.00 97.31 90 GLY A O 1
ATOM 729 N N . LYS A 1 91 ? 4.978 -8.013 -2.713 1.00 97.00 91 LYS A N 1
ATOM 730 C CA . LYS A 1 91 ? 5.341 -7.520 -1.374 1.00 97.00 91 LYS A CA 1
ATOM 731 C C . LYS A 1 91 ? 5.915 -6.114 -1.440 1.00 97.00 91 LYS A C 1
ATOM 733 O O . LYS A 1 91 ? 6.705 -5.823 -2.332 1.00 97.00 91 LYS A O 1
ATOM 738 N N . TYR A 1 92 ? 5.565 -5.274 -0.474 1.00 96.69 92 TYR A N 1
ATOM 739 C CA . TYR A 1 92 ? 6.129 -3.935 -0.305 1.00 96.69 92 TYR A CA 1
ATOM 740 C C . TYR A 1 92 ? 7.122 -3.872 0.861 1.00 96.69 92 TYR A C 1
ATOM 742 O O . TYR A 1 92 ? 6.838 -4.381 1.948 1.00 96.69 92 TYR A O 1
ATOM 750 N N . GLU A 1 93 ? 8.249 -3.196 0.634 1.00 94.38 93 GLU A N 1
ATOM 751 C CA . GLU A 1 93 ? 9.378 -3.031 1.555 1.00 94.38 93 GLU A CA 1
ATOM 752 C C . GLU A 1 93 ? 9.933 -1.591 1.484 1.00 94.38 93 GLU A C 1
ATOM 754 O O . GLU A 1 93 ? 11.090 -1.360 1.122 1.00 94.38 93 GLU A O 1
ATOM 759 N N . GLY A 1 94 ? 9.104 -0.594 1.808 1.00 91.81 94 GLY A N 1
ATOM 760 C CA . GLY A 1 94 ? 9.521 0.814 1.823 1.00 91.81 94 GLY A CA 1
ATOM 761 C C . GLY A 1 94 ? 9.791 1.346 0.415 1.00 91.81 94 GLY A C 1
ATOM 762 O O . GLY A 1 94 ? 8.914 1.350 -0.437 1.00 91.81 94 GLY A O 1
ATOM 763 N N . GLU A 1 95 ? 11.019 1.765 0.119 1.00 94.31 95 GLU A N 1
ATOM 764 C CA . GLU A 1 95 ? 11.351 2.227 -1.239 1.00 94.31 95 GLU A CA 1
ATOM 765 C C . GLU A 1 95 ? 11.324 1.104 -2.291 1.00 94.31 95 GLU A C 1
ATOM 767 O O . GLU A 1 95 ? 11.422 1.379 -3.484 1.00 94.31 95 GLU A O 1
ATOM 772 N N . TYR A 1 96 ? 11.199 -0.161 -1.884 1.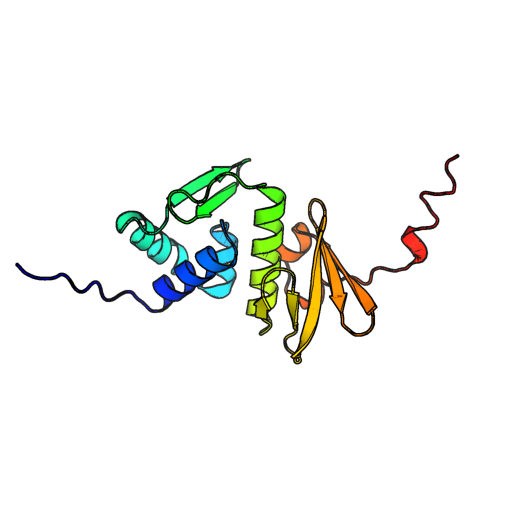00 96.69 96 TYR A N 1
ATOM 773 C CA . TYR A 1 96 ? 11.241 -1.307 -2.784 1.00 96.69 96 TYR A CA 1
ATOM 774 C C . TYR A 1 96 ? 9.938 -2.101 -2.768 1.00 96.69 96 TYR A C 1
ATOM 776 O O . TYR A 1 96 ? 9.185 -2.105 -1.795 1.00 96.69 96 TYR A O 1
ATOM 784 N N . GLY A 1 97 ? 9.704 -2.847 -3.841 1.00 96.88 97 GLY A N 1
ATOM 785 C CA . GLY A 1 97 ? 8.721 -3.916 -3.861 1.00 96.88 97 GLY A CA 1
ATOM 786 C C . GLY A 1 97 ? 9.243 -5.150 -4.579 1.00 96.88 97 GLY A C 1
ATOM 787 O O . GLY A 1 97 ? 10.234 -5.108 -5.307 1.00 96.88 97 GLY A O 1
ATOM 788 N N . THR A 1 98 ? 8.565 -6.264 -4.347 1.00 97.50 98 THR A N 1
ATOM 789 C CA . THR A 1 98 ? 8.797 -7.542 -5.011 1.00 97.50 98 THR A CA 1
ATOM 790 C C . THR A 1 98 ? 7.538 -7.912 -5.775 1.00 97.50 98 THR A C 1
ATOM 792 O O . THR A 1 98 ? 6.442 -7.934 -5.214 1.00 97.50 98 THR A O 1
ATOM 795 N N . SER A 1 99 ? 7.687 -8.182 -7.067 1.00 95.06 99 SER A N 1
ATOM 796 C CA . SER A 1 99 ? 6.582 -8.602 -7.927 1.00 95.06 99 SER A CA 1
ATOM 797 C C . SER A 1 99 ? 6.062 -9.985 -7.518 1.00 95.06 99 SER A C 1
ATOM 799 O O . SER A 1 99 ? 6.791 -10.750 -6.885 1.00 95.06 99 SER A O 1
ATOM 801 N N . PRO A 1 100 ? 4.857 -10.380 -7.961 1.00 93.50 100 PRO A N 1
ATOM 802 C CA . PRO A 1 100 ? 4.340 -11.731 -7.723 1.00 93.50 100 PRO A CA 1
ATOM 803 C C . PRO A 1 100 ? 5.255 -12.855 -8.240 1.00 93.50 100 PRO A C 1
ATOM 805 O O . PRO A 1 100 ? 5.173 -13.990 -7.785 1.00 93.50 100 PRO A O 1
ATOM 808 N N . LYS A 1 101 ? 6.138 -12.543 -9.199 1.00 92.56 101 LYS A N 1
ATOM 809 C CA . LYS A 1 101 ? 7.120 -13.475 -9.773 1.00 92.56 101 LYS A CA 1
ATOM 810 C C . LYS A 1 101 ? 8.483 -13.447 -9.071 1.00 92.56 101 LYS A C 1
ATOM 812 O O . LYS A 1 101 ? 9.384 -14.155 -9.500 1.00 92.56 101 LYS A O 1
ATOM 817 N N . GLY A 1 102 ? 8.656 -12.629 -8.034 1.00 93.62 102 GLY A N 1
ATOM 818 C CA . GLY A 1 102 ? 9.896 -12.543 -7.257 1.00 93.62 102 GLY A CA 1
ATOM 819 C C . GLY A 1 102 ? 10.893 -11.471 -7.709 1.00 93.62 102 GLY A C 1
ATOM 820 O O . GLY A 1 102 ? 11.86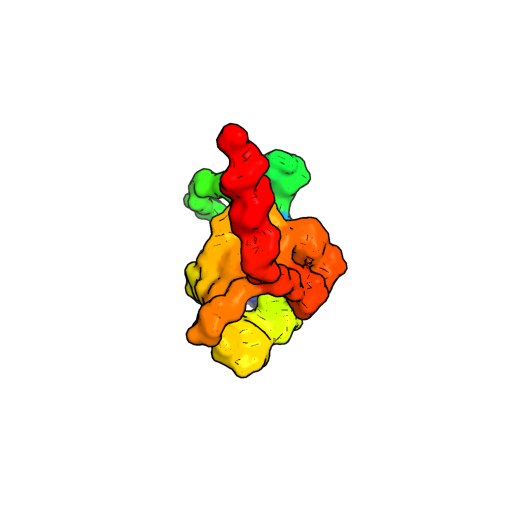0 -11.238 -6.997 1.00 93.62 102 GLY A O 1
ATOM 821 N N . ASN A 1 103 ? 10.662 -10.776 -8.830 1.00 94.38 103 ASN A N 1
ATOM 822 C CA . ASN A 1 103 ? 11.553 -9.691 -9.275 1.00 94.38 103 ASN A CA 1
ATOM 823 C C . ASN A 1 103 ? 11.435 -8.474 -8.353 1.00 94.38 103 ASN A C 1
ATOM 825 O O . ASN A 1 103 ? 10.306 -8.037 -8.089 1.00 94.38 103 ASN A O 1
ATOM 829 N N . ARG A 1 104 ? 12.565 -7.901 -7.926 1.00 97.06 104 ARG A N 1
ATOM 830 C CA . ARG A 1 104 ? 12.597 -6.690 -7.097 1.00 97.06 104 ARG A CA 1
ATOM 831 C C . ARG A 1 104 ? 12.524 -5.433 -7.970 1.00 97.06 104 ARG A C 1
ATOM 833 O O . ARG A 1 104 ? 12.977 -5.414 -9.114 1.00 97.06 104 ARG A O 1
ATOM 840 N N . PHE A 1 105 ? 11.943 -4.367 -7.435 1.00 97.00 105 PHE A N 1
ATOM 841 C CA . PHE A 1 105 ? 11.880 -3.064 -8.090 1.00 97.00 105 PHE A CA 1
ATOM 842 C C . PHE A 1 105 ? 11.945 -1.911 -7.088 1.00 97.00 105 PHE A C 1
ATOM 844 O O . PHE A 1 105 ? 11.523 -2.039 -5.941 1.00 97.00 105 PHE A O 1
ATOM 851 N N . LEU A 1 106 ? 12.476 -0.781 -7.548 1.00 97.44 106 LEU A N 1
ATOM 852 C CA . LEU A 1 106 ? 12.524 0.495 -6.845 1.00 97.44 106 LEU A CA 1
ATOM 853 C C . LEU A 1 106 ? 11.269 1.312 -7.161 1.00 97.44 106 LEU A C 1
ATOM 855 O O . LEU A 1 106 ? 10.879 1.440 -8.325 1.00 97.44 106 LEU A O 1
ATOM 859 N N . LEU A 1 107 ? 10.690 1.903 -6.123 1.00 97.06 107 LEU A N 1
ATOM 860 C CA . LEU A 1 107 ? 9.534 2.783 -6.170 1.00 97.06 107 LEU A CA 1
ATOM 861 C C . LEU A 1 107 ? 9.974 4.230 -5.982 1.00 97.06 107 LEU A C 1
ATOM 863 O O . LEU A 1 107 ? 10.749 4.559 -5.086 1.00 97.06 107 LEU A O 1
ATOM 867 N N . ARG A 1 108 ? 9.463 5.114 -6.835 1.00 96.06 108 ARG A N 1
ATOM 868 C CA . ARG A 1 108 ? 9.616 6.561 -6.688 1.00 96.06 108 ARG A CA 1
ATOM 869 C C . ARG A 1 108 ? 8.267 7.220 -6.909 1.00 96.06 108 ARG A C 1
ATOM 871 O O . ARG A 1 108 ? 7.710 7.136 -8.004 1.00 96.06 108 ARG A O 1
ATOM 878 N N . TYR A 1 109 ? 7.761 7.873 -5.872 1.00 94.62 109 TYR A N 1
ATOM 879 C CA . TYR A 1 109 ? 6.581 8.711 -5.990 1.00 94.62 109 TYR A CA 1
ATOM 880 C C . TYR A 1 109 ? 6.871 9.940 -6.861 1.00 94.62 109 TYR A C 1
ATOM 882 O O . TYR A 1 109 ? 7.960 10.519 -6.828 1.00 94.62 109 TYR A O 1
ATOM 890 N N . ALA A 1 110 ? 5.875 10.326 -7.646 1.00 92.12 110 ALA A N 1
ATOM 891 C CA . ALA A 1 110 ? 5.715 11.656 -8.208 1.00 92.12 110 ALA A CA 1
ATOM 892 C C . ALA A 1 110 ? 4.222 12.021 -8.113 1.00 92.12 110 ALA A C 1
ATOM 894 O O . ALA A 1 110 ? 3.397 11.112 -8.084 1.00 92.12 110 ALA A O 1
ATOM 895 N N . PRO A 1 111 ? 3.835 13.308 -8.086 1.00 88.69 111 PRO A N 1
ATOM 896 C CA . PRO A 1 111 ? 2.441 13.703 -7.869 1.00 88.69 111 PRO A CA 1
ATOM 897 C C . PRO A 1 111 ? 1.421 12.884 -8.684 1.00 88.69 111 PRO A C 1
ATOM 899 O O . PRO A 1 111 ? 1.449 12.904 -9.916 1.00 88.69 111 PRO A O 1
ATOM 902 N N . GLY A 1 112 ? 0.568 12.124 -7.983 1.00 89.06 112 GLY A N 1
ATOM 903 C CA . GLY A 1 112 ? -0.485 11.270 -8.555 1.00 89.06 112 GLY A CA 1
ATOM 904 C C . GLY A 1 112 ? -0.030 9.988 -9.275 1.00 89.06 112 GLY A C 1
ATOM 905 O O . GLY A 1 112 ? -0.853 9.313 -9.899 1.00 89.06 112 GLY A O 1
ATOM 906 N N . CYS A 1 113 ? 1.257 9.628 -9.234 1.00 94.62 113 CYS A N 1
ATOM 907 C CA . CYS A 1 113 ? 1.76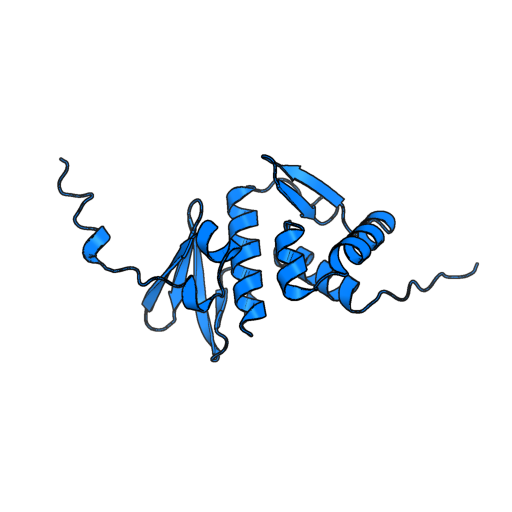3 8.421 -9.887 1.00 94.62 113 CYS A CA 1
ATOM 908 C C . CYS A 1 113 ? 2.967 7.778 -9.179 1.00 94.62 113 CYS A C 1
ATOM 910 O O . CYS A 1 113 ? 3.727 8.418 -8.457 1.00 94.62 113 CYS A O 1
ATOM 912 N N . ILE A 1 114 ? 3.176 6.486 -9.432 1.00 96.69 114 ILE A N 1
ATOM 913 C CA . ILE A 1 114 ? 4.364 5.758 -8.977 1.00 96.69 114 ILE A CA 1
ATOM 914 C C . ILE A 1 114 ? 5.210 5.383 -10.183 1.00 96.69 114 ILE A C 1
ATOM 916 O O . ILE A 1 114 ? 4.743 4.723 -11.115 1.00 96.69 114 ILE A O 1
ATOM 920 N N . HIS A 1 115 ? 6.475 5.790 -10.156 1.00 96.62 115 HIS A N 1
ATOM 921 C CA . HIS A 1 115 ? 7.499 5.308 -11.066 1.00 96.62 115 HIS A CA 1
ATOM 922 C C . HIS A 1 115 ? 8.157 4.059 -10.495 1.00 96.62 115 HIS A C 1
ATOM 924 O O . HIS A 1 115 ? 8.588 4.039 -9.344 1.00 96.62 115 HIS A O 1
ATOM 930 N N . ILE A 1 116 ? 8.272 3.037 -11.335 1.00 96.62 116 ILE A N 1
ATOM 931 C CA . ILE A 1 116 ? 8.816 1.735 -10.964 1.00 96.62 116 ILE A CA 1
ATOM 932 C C . ILE A 1 116 ? 10.006 1.460 -11.871 1.00 96.62 116 ILE A C 1
ATOM 934 O O . ILE A 1 116 ? 9.896 1.588 -13.093 1.00 96.62 116 ILE A O 1
ATOM 938 N N . THR A 1 117 ? 11.143 1.108 -11.280 1.00 96.50 117 THR A N 1
ATOM 939 C CA . THR A 1 117 ? 12.331 0.652 -12.014 1.00 96.50 117 THR A CA 1
ATOM 940 C C . THR A 1 117 ? 12.732 -0.707 -11.477 1.00 96.50 117 THR A C 1
ATOM 942 O O . THR A 1 117 ? 13.008 -0.824 -10.287 1.00 96.50 117 THR A O 1
ATOM 945 N N . ASP A 1 118 ? 12.728 -1.731 -12.321 1.00 93.62 118 ASP A N 1
ATOM 946 C CA . ASP A 1 118 ? 13.163 -3.065 -11.904 1.00 93.62 118 ASP A CA 1
ATOM 947 C C . ASP A 1 118 ? 14.675 -3.273 -12.062 1.00 93.62 118 ASP A C 1
ATOM 949 O O . ASP A 1 118 ? 15.402 -2.395 -12.532 1.00 93.62 118 ASP A O 1
ATOM 953 N N . GLU A 1 119 ? 15.149 -4.447 -11.653 1.00 92.56 119 GLU A N 1
ATOM 954 C CA . GLU A 1 119 ? 16.566 -4.834 -11.699 1.00 92.56 119 GLU A CA 1
ATOM 955 C C . GLU A 1 119 ? 17.143 -4.903 -13.125 1.00 92.56 119 GLU A C 1
ATOM 957 O O . GLU A 1 119 ? 18.348 -4.751 -13.313 1.00 92.56 119 GLU A O 1
ATOM 962 N N . GLU A 1 120 ? 16.294 -5.051 -14.146 1.00 91.88 120 GLU A N 1
ATOM 963 C CA . GLU A 1 120 ? 16.682 -4.995 -15.561 1.00 91.88 120 GLU A CA 1
ATOM 964 C C . GLU A 1 120 ? 16.656 -3.556 -16.119 1.00 91.88 120 GLU A C 1
ATOM 966 O O . GLU A 1 120 ? 16.794 -3.344 -17.325 1.00 91.88 120 GLU A O 1
ATOM 971 N N . ASN A 1 121 ? 16.480 -2.542 -15.262 1.00 90.44 121 ASN A N 1
ATOM 972 C CA . ASN A 1 121 ? 16.288 -1.134 -15.622 1.00 90.44 121 ASN A CA 1
ATOM 973 C C . ASN A 1 121 ? 15.059 -0.863 -16.511 1.00 90.44 121 ASN A C 1
ATOM 975 O O . ASN A 1 121 ? 14.970 0.198 -17.147 1.00 90.44 121 ASN A O 1
ATOM 979 N N . ARG A 1 122 ? 14.077 -1.772 -16.543 1.00 92.12 122 ARG A N 1
ATOM 980 C CA . ARG A 1 122 ? 12.795 -1.527 -17.213 1.00 92.12 122 ARG A CA 1
ATOM 981 C C . ARG A 1 122 ? 11.994 -0.536 -16.377 1.00 92.12 122 ARG A C 1
ATOM 983 O O . ARG A 1 122 ? 11.942 -0.623 -15.150 1.00 92.12 122 ARG A O 1
ATOM 990 N N . LYS A 1 123 ? 11.382 0.438 -17.053 1.00 94.19 123 LYS A N 1
ATOM 991 C CA . LYS A 1 123 ? 10.677 1.554 -16.412 1.00 94.19 123 LYS A CA 1
ATOM 992 C C . LYS A 1 123 ? 9.184 1.467 -16.667 1.00 94.19 123 LYS A C 1
ATOM 994 O O . LYS A 1 123 ? 8.739 1.519 -17.817 1.00 94.19 123 LYS A O 1
ATOM 999 N N . PHE A 1 124 ? 8.428 1.450 -15.582 1.00 94.38 124 PHE A N 1
ATOM 1000 C CA . PHE A 1 124 ? 6.974 1.471 -15.595 1.00 94.38 124 PHE A CA 1
ATOM 1001 C C . PHE A 1 124 ? 6.457 2.692 -14.838 1.00 94.38 124 PHE A C 1
ATOM 1003 O O . PHE A 1 124 ? 7.161 3.315 -14.035 1.00 94.38 124 PHE A O 1
ATOM 1010 N N . VAL A 1 125 ? 5.219 3.057 -15.129 1.00 95.56 125 VAL A N 1
ATOM 1011 C CA . VAL A 1 125 ? 4.473 4.064 -14.386 1.00 95.56 125 VAL A CA 1
ATOM 1012 C C . VAL A 1 125 ? 3.054 3.565 -14.168 1.00 95.56 125 VAL A C 1
ATOM 1014 O O . VAL A 1 125 ? 2.484 2.911 -15.040 1.00 95.56 125 VAL A O 1
ATOM 1017 N N . THR A 1 126 ? 2.494 3.892 -13.015 1.00 96.19 126 THR A N 1
ATOM 1018 C CA . THR A 1 126 ? 1.082 3.679 -12.699 1.00 96.19 126 THR A CA 1
ATOM 1019 C C . THR A 1 126 ? 0.504 4.958 -12.117 1.00 96.19 126 THR A C 1
ATOM 1021 O O . THR A 1 126 ? 1.192 5.658 -11.375 1.00 96.19 126 THR A O 1
ATOM 1024 N N . GLN A 1 127 ? -0.737 5.276 -12.469 1.00 96.50 127 GLN A N 1
ATOM 1025 C CA . GLN A 1 127 ? -1.436 6.470 -11.992 1.00 96.50 127 GLN A CA 1
ATOM 1026 C C . GLN A 1 127 ? -2.432 6.096 -10.896 1.00 96.50 127 GLN A C 1
ATOM 1028 O O . GLN A 1 127 ? -2.962 4.983 -10.903 1.00 96.50 127 GLN A O 1
ATOM 1033 N N . LEU A 1 128 ? -2.697 7.020 -9.972 1.00 96.06 128 LEU A N 1
ATOM 1034 C CA . LEU A 1 128 ? -3.666 6.821 -8.891 1.00 96.06 128 LEU A CA 1
ATOM 1035 C C . LEU A 1 128 ? -5.047 6.402 -9.429 1.00 96.06 128 LEU A C 1
ATOM 1037 O O . LEU A 1 128 ? -5.631 5.434 -8.950 1.00 96.06 128 LEU A O 1
ATOM 1041 N N . GLU A 1 129 ? -5.523 7.071 -10.477 1.00 95.56 129 GLU A N 1
ATOM 1042 C CA . GLU A 1 129 ? -6.822 6.802 -11.107 1.00 95.56 129 GLU A CA 1
ATOM 1043 C C . GLU A 1 129 ? -6.945 5.363 -11.634 1.00 95.56 129 GLU A C 1
ATOM 1045 O O . GLU A 1 129 ? -8.001 4.740 -11.508 1.00 95.56 129 GLU A O 1
ATOM 1050 N N . ASP A 1 130 ? -5.862 4.818 -12.202 1.00 96.69 130 ASP A N 1
ATOM 1051 C CA . ASP A 1 130 ? -5.829 3.429 -12.664 1.00 96.69 130 ASP A CA 1
ATOM 1052 C C . ASP A 1 130 ? -5.840 2.469 -11.464 1.00 96.69 130 ASP A C 1
ATOM 1054 O O . ASP A 1 130 ? -6.603 1.505 -11.450 1.00 96.69 130 ASP A O 1
ATOM 1058 N N . LEU A 1 131 ? -5.037 2.751 -10.428 1.00 97.06 131 LEU A N 1
ATOM 1059 C CA . LEU A 1 131 ? -4.929 1.912 -9.226 1.00 97.06 131 LEU A CA 1
ATOM 1060 C C . LEU A 1 131 ? -6.251 1.795 -8.460 1.00 97.06 131 LEU A C 1
ATOM 1062 O O . LEU A 1 131 ? -6.557 0.731 -7.919 1.00 97.06 131 LEU A O 1
ATOM 1066 N N . GLN A 1 132 ? -7.054 2.857 -8.445 1.00 96.12 132 GLN A N 1
ATOM 1067 C CA . GLN A 1 132 ? -8.385 2.852 -7.840 1.00 96.12 132 GLN A CA 1
ATOM 1068 C C . GLN A 1 132 ? -9.355 1.909 -8.575 1.00 96.12 132 GLN A C 1
ATOM 1070 O O . GLN A 1 132 ? -10.259 1.352 -7.954 1.00 96.12 132 GLN A O 1
ATOM 1075 N N . ARG A 1 133 ? -9.169 1.690 -9.884 1.00 96.12 133 ARG A N 1
ATOM 1076 C CA . ARG A 1 133 ? -10.160 1.026 -10.752 1.00 96.12 133 ARG A CA 1
ATOM 1077 C C . ARG A 1 133 ? -9.785 -0.387 -11.175 1.00 96.12 133 ARG A C 1
ATOM 1079 O O . ARG A 1 133 ? -10.670 -1.230 -11.298 1.00 96.12 133 ARG A O 1
ATOM 1086 N N . PHE A 1 134 ? -8.504 -0.643 -11.416 1.00 96.75 134 PHE A N 1
ATOM 1087 C CA . PHE A 1 134 ? -8.046 -1.856 -12.086 1.00 96.75 134 PHE A CA 1
ATOM 1088 C C . PHE A 1 134 ? -7.066 -2.662 -11.234 1.00 96.75 134 PHE A C 1
ATOM 1090 O O . PHE A 1 134 ? -6.529 -2.192 -10.229 1.00 96.75 134 PHE A O 1
ATOM 1097 N N . LYS A 1 135 ? -6.825 -3.907 -11.652 1.00 95.50 135 LYS A N 1
ATOM 1098 C CA . LYS A 1 135 ? -5.796 -4.760 -11.052 1.00 95.50 135 LYS A CA 1
ATOM 1099 C C . LYS A 1 135 ? -4.407 -4.285 -11.469 1.00 95.50 135 LYS A C 1
ATOM 1101 O O . LYS A 1 135 ? -4.233 -3.741 -12.556 1.00 95.50 135 LYS A O 1
ATOM 1106 N N . LEU A 1 136 ? -3.391 -4.594 -10.656 1.00 95.06 136 LEU A N 1
ATOM 1107 C CA . LEU A 1 136 ? -2.010 -4.132 -10.867 1.00 95.06 136 LEU A CA 1
ATOM 1108 C C . LEU A 1 136 ? -1.508 -4.302 -12.311 1.00 95.06 136 LEU A C 1
ATOM 1110 O O . LEU A 1 136 ? -0.911 -3.382 -12.860 1.00 95.06 136 LEU A O 1
ATOM 1114 N N . ALA A 1 137 ? -1.747 -5.463 -12.928 1.00 93.12 137 ALA A N 1
ATOM 1115 C CA . ALA A 1 137 ? -1.262 -5.767 -14.275 1.00 93.12 137 ALA A CA 1
ATOM 1116 C C . ALA A 1 137 ? -1.784 -4.793 -15.348 1.00 93.12 137 ALA A C 1
ATOM 1118 O O . ALA A 1 137 ? -1.082 -4.531 -16.320 1.00 93.12 137 ALA A O 1
ATOM 1119 N N . GLU A 1 138 ? -2.985 -4.246 -15.160 1.00 93.12 138 GLU A N 1
ATOM 1120 C CA . GLU A 1 138 ? -3.618 -3.288 -16.072 1.00 93.12 138 GLU A CA 1
ATOM 1121 C C . GLU A 1 138 ? -3.134 -1.851 -15.815 1.00 93.12 138 GLU A C 1
ATOM 1123 O O . GLU A 1 138 ? -3.116 -1.023 -16.726 1.00 93.12 138 GLU A O 1
ATOM 1128 N N . CYS A 1 139 ? -2.689 -1.557 -14.590 1.00 94.00 139 CYS A N 1
ATOM 1129 C CA . CYS A 1 139 ? -2.195 -0.236 -14.204 1.00 94.00 139 CYS A CA 1
ATOM 1130 C C . CYS A 1 139 ? -0.754 0.034 -14.677 1.00 94.00 139 CYS A C 1
ATOM 1132 O O . CYS A 1 139 ? -0.355 1.188 -14.844 1.00 94.00 139 CYS A O 1
ATOM 1134 N N . LEU A 1 140 ? 0.051 -1.017 -14.882 1.00 91.94 140 LEU A N 1
ATOM 1135 C CA . LEU A 1 140 ? 1.466 -0.903 -15.246 1.00 91.94 140 LEU A CA 1
ATOM 1136 C C . LEU A 1 140 ? 1.646 -0.513 -16.719 1.00 91.94 140 LEU A C 1
ATOM 1138 O O . LEU A 1 140 ? 1.558 -1.340 -17.626 1.00 91.94 140 LEU A O 1
ATOM 1142 N N . LYS A 1 141 ? 1.984 0.756 -16.960 1.00 91.25 141 LYS A N 1
ATOM 1143 C CA . LYS A 1 141 ? 2.240 1.298 -18.301 1.00 91.25 141 LYS A CA 1
ATOM 1144 C C . LYS A 1 141 ? 3.741 1.446 -18.541 1.00 91.25 141 LYS A C 1
ATOM 1146 O O . LYS A 1 141 ? 4.474 1.958 -17.694 1.00 91.25 141 LYS A O 1
ATOM 1151 N N . TRP A 1 142 ? 4.211 1.036 -19.719 1.00 85.62 142 TRP A N 1
ATOM 1152 C CA . TRP A 1 142 ? 5.607 1.225 -20.122 1.00 85.62 142 TRP A CA 1
ATOM 1153 C C . TRP A 1 142 ? 5.946 2.710 -20.227 1.00 85.62 142 TRP A C 1
ATOM 1155 O O . TRP A 1 142 ? 5.279 3.472 -20.935 1.00 85.62 142 TRP A O 1
ATOM 1165 N N . LYS A 1 143 ? 7.042 3.124 -19.586 1.00 75.00 143 LYS A N 1
ATOM 1166 C CA . LYS A 1 143 ? 7.579 4.473 -19.763 1.00 75.00 143 LYS A CA 1
ATOM 1167 C C . LYS A 1 143 ? 8.345 4.524 -21.085 1.00 75.00 143 LYS A C 1
ATOM 1169 O O . LYS A 1 143 ? 9.562 4.373 -21.126 1.00 75.00 143 LYS A O 1
ATOM 1174 N N . THR A 1 144 ? 7.625 4.712 -22.187 1.00 57.03 144 THR A N 1
ATOM 1175 C CA . THR A 1 144 ? 8.244 4.843 -23.513 1.00 57.03 144 THR A CA 1
ATOM 1176 C C . THR A 1 144 ? 9.134 6.096 -23.541 1.00 57.03 144 THR A C 1
ATOM 1178 O O . THR A 1 144 ? 8.676 7.198 -23.225 1.00 57.03 144 THR A O 1
ATOM 1181 N N . LEU A 1 145 ? 10.400 5.950 -23.955 1.00 48.31 145 LEU A N 1
ATOM 1182 C CA . LEU A 1 145 ? 11.403 7.031 -24.047 1.00 48.31 145 LEU A CA 1
ATOM 1183 C C . LEU A 1 145 ? 10.973 8.233 -24.920 1.00 48.31 145 LEU A C 1
ATOM 1185 O O . LEU A 1 145 ? 11.580 9.295 -24.837 1.00 48.31 145 LEU A O 1
ATOM 1189 N N . LYS A 1 146 ? 9.878 8.123 -25.686 1.00 43.84 146 LYS A N 1
ATOM 1190 C CA . LYS A 1 146 ? 9.323 9.200 -26.529 1.00 43.84 146 LYS A CA 1
ATOM 1191 C C . LYS A 1 146 ? 8.795 10.425 -25.764 1.00 43.84 146 LYS A C 1
ATOM 1193 O O . LYS A 1 146 ? 8.427 11.414 -26.388 1.00 43.84 146 LYS A O 1
ATOM 1198 N N . THR A 1 147 ? 8.758 10.391 -24.432 1.00 41.91 147 THR A N 1
ATOM 1199 C CA . THR A 1 147 ? 8.242 11.508 -23.615 1.00 41.91 147 THR A CA 1
ATOM 1200 C C . THR A 1 147 ? 9.319 12.546 -23.252 1.00 41.91 147 THR A C 1
ATOM 1202 O O . THR A 1 147 ? 8.992 13.589 -22.693 1.00 41.91 147 THR A O 1
ATOM 1205 N N . LEU A 1 148 ? 10.595 12.309 -23.589 1.00 43.19 148 LEU A N 1
ATOM 1206 C CA . LEU A 1 148 ? 11.684 13.277 -23.362 1.00 43.19 148 LEU A CA 1
ATOM 1207 C C . LEU A 1 148 ? 11.854 14.301 -24.501 1.00 43.19 148 LEU A C 1
ATOM 1209 O O . LEU A 1 148 ? 12.318 15.408 -24.243 1.00 43.19 148 LEU A O 1
ATOM 1213 N N . ASP A 1 149 ? 11.383 14.009 -25.717 1.00 39.25 149 ASP A N 1
ATOM 1214 C CA . ASP A 1 149 ? 11.582 14.901 -26.876 1.00 39.25 149 ASP A CA 1
ATOM 1215 C C . ASP A 1 149 ? 10.621 16.098 -26.949 1.00 39.25 149 ASP A C 1
ATOM 1217 O O . ASP A 1 149 ? 10.869 17.048 -27.691 1.00 39.25 149 ASP A O 1
ATOM 1221 N N . LYS A 1 150 ? 9.519 16.100 -26.187 1.00 42.16 150 LYS A N 1
ATOM 1222 C CA . LYS A 1 150 ? 8.543 17.207 -26.236 1.00 42.16 150 LYS A CA 1
ATOM 1223 C C . LYS A 1 150 ? 8.811 18.343 -25.250 1.00 42.16 150 LYS A C 1
ATOM 1225 O O . LYS A 1 150 ? 8.190 19.389 -25.389 1.00 42.16 150 LYS A O 1
ATOM 1230 N N . LYS A 1 151 ? 9.734 18.181 -24.293 1.00 42.69 151 LYS A N 1
ATOM 1231 C CA . LYS A 1 151 ? 10.093 19.250 -23.336 1.00 42.69 151 LYS A CA 1
ATOM 1232 C C . LYS A 1 151 ? 11.358 20.037 -23.705 1.00 42.69 151 LYS A C 1
ATOM 1234 O O . LYS A 1 151 ? 11.609 21.055 -23.080 1.00 42.69 151 LYS A O 1
ATOM 1239 N N . TRP A 1 152 ? 12.105 19.612 -24.730 1.00 39.62 152 TRP A N 1
ATOM 1240 C CA . TRP A 1 152 ? 13.312 20.300 -25.229 1.00 39.62 152 TRP A CA 1
ATOM 1241 C C . TRP A 1 152 ? 13.133 20.976 -26.602 1.00 39.62 152 TRP A C 1
ATOM 1243 O O . TRP A 1 152 ? 14.078 21.548 -27.132 1.00 39.62 152 TRP A O 1
ATOM 1253 N N . LYS A 1 153 ? 11.922 20.955 -27.177 1.00 39.31 153 LYS A N 1
ATOM 1254 C CA . LYS A 1 153 ? 11.566 21.690 -28.411 1.00 39.31 153 LYS A CA 1
ATOM 1255 C C . LYS A 1 153 ? 10.614 22.863 -28.152 1.00 39.31 153 LYS A C 1
ATOM 1257 O O . LYS A 1 153 ? 9.714 23.128 -28.941 1.00 39.31 153 LYS A O 1
ATOM 1262 N N . GLY A 1 154 ? 10.804 23.526 -27.019 1.00 50.84 154 GLY A N 1
ATOM 1263 C CA . GLY A 1 154 ? 10.125 24.766 -26.651 1.00 50.84 154 GLY A CA 1
ATOM 1264 C C . GLY A 1 154 ? 11.103 25.679 -25.924 1.00 50.84 154 GLY A C 1
ATOM 1265 O O . GLY A 1 154 ? 10.902 25.979 -24.752 1.00 50.84 154 GLY A O 1
ATOM 1266 N N . SER A 1 155 ? 12.210 25.992 -26.600 1.00 39.47 155 SER A N 1
ATOM 1267 C CA . SER A 1 155 ? 13.025 27.186 -26.354 1.00 39.47 155 SER A CA 1
ATOM 1268 C C . SER A 1 155 ? 12.597 28.269 -27.329 1.00 39.47 155 SER A C 1
ATOM 1270 O O . SER A 1 155 ? 12.249 27.892 -28.473 1.00 39.47 155 SER A O 1
#